Protein AF-A0A8S2ZVI0-F1 (afdb_monomer)

InterPro domains:
  IPR007053 LRAT domain [PF04970] (21-49)
  IPR007053 LRAT domain [PS51934] (25-63)
  IPR051496 H-rev107 Phospholipase/Acyltransferase [PTHR13943] (12-57)

Nearest PDB structures (foldseek):
  5swr-assembly1_B  TM=4.813E-01  e=5.157E+00  Homo sapiens
  8os5-assembly1_C  TM=6.138E-01  e=7.652E+00  Homo sapiens
  3jcs-assembly1_k  TM=3.058E-01  e=5.882E+00  Leishmania donovani

Organism: NCBI:txid392030

Solvent-accessible surface area (backbone atoms only — not comparable to full-atom values): 4038 Å² total; per-residue (Å²): 91,79,44,80,47,71,62,69,93,43,78,71,47,48,60,52,60,73,71,61,49,77,68,39,78,45,81,44,82,63,89,89,49,77,45,64,30,32,30,68,47,96,61,28,27,42,28,78,45,58,75,57,80,85,51,95,59,74,64,94,82,86,129

pLDDT: mean 81.98, std 18.64, range [32.47, 98.0]

Secondary structure (DSSP, 8-state):
-EEEEEPP--HHHHHHHHH--TT-EEEEE-SSSEEEEEEEETTEEEEE--S-SSSS-------

Sequence (63 aa):
MAEIAKIENSKENQNVLAIAQLGDMIEFMRGTYSHWAIYAGNGCVIHRWGDDDGIGRSVGFWG

Foldseek 3Di:
DKDKDAADPDPVVVVVLVPDDAQDKDWDCPPPDTFIWGDHDPRMTIGDDDCCPVPNDNDDDDD

Structure (mmCIF, N/CA/C/O backbone):
data_AF-A0A8S2ZVI0-F1
#
_entry.id   AF-A0A8S2ZVI0-F1
#
loop_
_atom_site.group_PDB
_atom_site.id
_atom_site.type_symbol
_atom_site.label_atom_id
_atom_site.label_alt_id
_atom_site.label_comp_id
_atom_site.label_asym_id
_atom_site.label_entity_id
_atom_site.label_seq_id
_atom_site.pdbx_PDB_ins_code
_atom_site.Cartn_x
_atom_site.Cartn_y
_atom_site.Cartn_z
_atom_site.occupancy
_atom_site.B_iso_or_equiv
_atom_site.auth_seq_id
_atom_site.auth_comp_id
_atom_site.auth_asym_id
_atom_site.auth_atom_id
_atom_site.pdbx_PDB_model_num
ATOM 1 N N . MET A 1 1 ? -2.646 -6.675 -15.670 1.00 79.81 1 MET A N 1
ATOM 2 C CA . MET A 1 1 ? -3.843 -7.126 -14.923 1.00 79.81 1 MET A CA 1
ATOM 3 C C . MET A 1 1 ? -3.911 -6.395 -13.588 1.00 79.81 1 MET A C 1
ATOM 5 O O . MET A 1 1 ? -2.917 -5.801 -13.199 1.00 79.81 1 MET A O 1
ATOM 9 N N . ALA A 1 2 ? -5.064 -6.345 -12.924 1.00 85.75 2 ALA A N 1
ATOM 10 C CA . ALA A 1 2 ? -5.150 -5.831 -11.556 1.00 85.75 2 ALA A CA 1
ATOM 11 C C . ALA A 1 2 ? -5.164 -7.011 -10.580 1.00 85.75 2 ALA A C 1
ATOM 13 O O . ALA A 1 2 ? -5.810 -8.018 -10.866 1.00 85.75 2 ALA A O 1
ATOM 14 N N . GLU A 1 3 ? -4.465 -6.880 -9.459 1.00 91.00 3 GLU A N 1
ATOM 15 C CA . GLU A 1 3 ? -4.370 -7.909 -8.424 1.00 91.00 3 GLU A CA 1
ATOM 16 C C . GLU A 1 3 ? -4.656 -7.308 -7.046 1.00 91.00 3 GLU A C 1
ATOM 18 O O . GLU A 1 3 ? -4.360 -6.136 -6.794 1.00 91.00 3 GLU A O 1
ATOM 23 N N . ILE A 1 4 ? -5.259 -8.119 -6.172 1.00 91.19 4 ILE A N 1
ATOM 24 C CA . ILE A 1 4 ? -5.440 -7.796 -4.759 1.00 91.19 4 ILE A CA 1
ATOM 25 C C . ILE A 1 4 ? -4.256 -8.371 -3.983 1.00 91.19 4 ILE A C 1
ATOM 27 O O . ILE A 1 4 ? -4.066 -9.584 -3.972 1.00 91.19 4 ILE A O 1
ATOM 31 N N . ALA A 1 5 ? -3.519 -7.515 -3.283 1.00 90.38 5 ALA A N 1
ATOM 32 C CA . ALA A 1 5 ? -2.377 -7.906 -2.463 1.00 90.38 5 ALA A CA 1
ATOM 33 C C . ALA A 1 5 ? -2.538 -7.425 -1.017 1.00 90.38 5 ALA A C 1
ATOM 35 O O . ALA A 1 5 ? -3.209 -6.424 -0.746 1.00 90.38 5 ALA A O 1
ATOM 36 N N . LYS A 1 6 ? -1.908 -8.138 -0.079 1.00 93.44 6 LYS A N 1
ATOM 37 C CA . LYS A 1 6 ? -1.851 -7.744 1.331 1.00 93.44 6 LYS A CA 1
ATOM 38 C C . LYS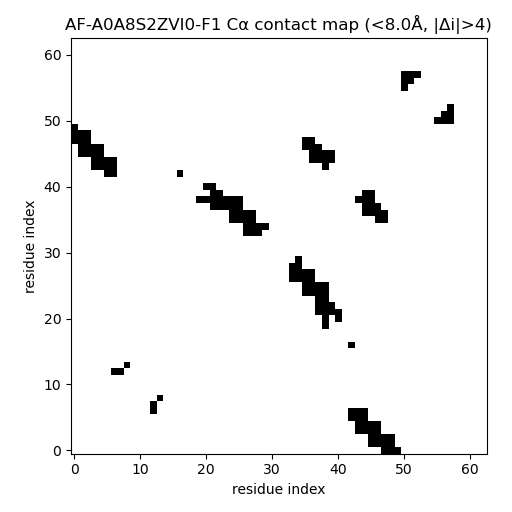 A 1 6 ? -0.577 -6.951 1.588 1.00 93.44 6 LYS A C 1
ATOM 40 O O . LYS A 1 6 ? 0.504 -7.392 1.212 1.00 93.44 6 LYS A O 1
ATOM 45 N N . ILE A 1 7 ? -0.709 -5.798 2.236 1.00 89.31 7 ILE A N 1
ATOM 46 C CA . ILE A 1 7 ? 0.446 -5.002 2.651 1.00 89.31 7 ILE A CA 1
ATOM 47 C C . ILE A 1 7 ? 1.174 -5.744 3.779 1.00 89.31 7 ILE A C 1
ATOM 49 O O . ILE A 1 7 ? 0.544 -6.254 4.710 1.00 89.31 7 ILE A O 1
ATOM 53 N N . GLU A 1 8 ? 2.503 -5.798 3.692 1.00 89.69 8 GLU A N 1
ATOM 54 C CA . GLU A 1 8 ? 3.364 -6.373 4.724 1.00 89.69 8 GLU A CA 1
ATOM 55 C C . GLU A 1 8 ? 3.156 -5.667 6.071 1.00 89.69 8 GLU A C 1
ATOM 57 O O . GLU A 1 8 ? 3.038 -4.442 6.145 1.00 89.69 8 GLU A O 1
ATOM 62 N N . ASN A 1 9 ? 3.141 -6.433 7.159 1.00 83.88 9 ASN A N 1
ATOM 63 C CA . ASN A 1 9 ? 2.898 -5.907 8.496 1.00 83.88 9 ASN A CA 1
ATOM 64 C C . ASN A 1 9 ? 4.178 -5.352 9.156 1.00 83.88 9 ASN A C 1
ATOM 66 O O . ASN A 1 9 ? 4.625 -5.865 10.183 1.00 83.88 9 ASN A O 1
ATOM 70 N N . SER A 1 10 ? 4.759 -4.307 8.562 1.00 88.50 10 SER A N 1
ATOM 71 C CA . SER A 1 10 ? 5.856 -3.527 9.149 1.00 88.50 10 SER A CA 1
ATOM 72 C C . SER A 1 10 ? 5.329 -2.359 9.992 1.00 88.50 10 SER A C 1
ATOM 74 O O . SER A 1 10 ? 4.181 -1.930 9.848 1.00 88.50 10 SER A O 1
ATOM 76 N N . LYS A 1 11 ? 6.165 -1.808 10.879 1.00 89.31 11 LYS A N 1
ATOM 77 C CA . LYS A 1 11 ? 5.783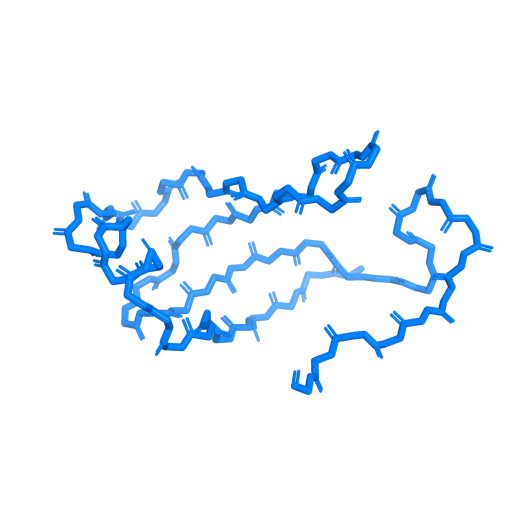 -0.672 11.737 1.00 89.31 11 LYS A CA 1
ATOM 78 C C . LYS A 1 11 ? 5.496 0.588 10.913 1.00 89.31 11 LYS A C 1
ATOM 80 O O . LYS A 1 11 ? 4.583 1.347 11.233 1.00 89.31 11 LYS A O 1
ATOM 85 N N . GLU A 1 12 ? 6.256 0.794 9.845 1.00 85.75 12 GLU A N 1
ATOM 86 C CA . GLU A 1 12 ? 6.068 1.870 8.878 1.00 85.75 12 GLU A CA 1
ATOM 87 C C . GLU A 1 12 ? 4.705 1.739 8.187 1.00 85.75 12 GLU A C 1
ATOM 89 O O . GLU A 1 12 ? 3.926 2.695 8.169 1.00 85.75 12 GLU A O 1
ATOM 94 N N . ASN A 1 13 ? 4.372 0.534 7.713 1.00 89.25 13 ASN A N 1
ATOM 95 C CA . ASN A 1 13 ? 3.101 0.269 7.045 1.0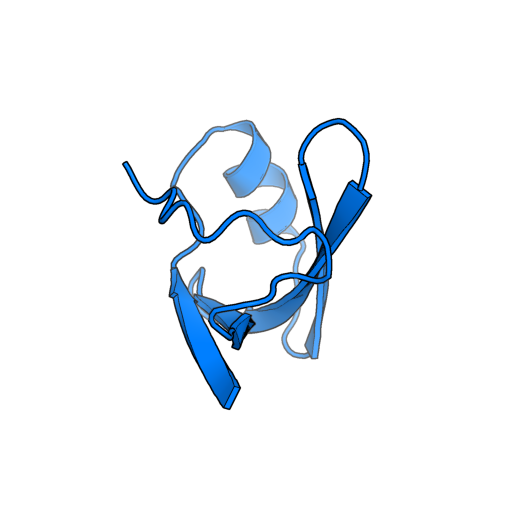0 89.25 13 ASN A CA 1
ATOM 96 C C . ASN A 1 13 ? 1.913 0.384 8.006 1.00 89.25 13 ASN A C 1
ATOM 98 O O . ASN A 1 13 ? 0.865 0.885 7.610 1.00 89.25 13 ASN A O 1
ATOM 102 N N . GLN A 1 14 ? 2.062 -0.008 9.276 1.00 91.69 14 GLN A N 1
ATOM 103 C CA . GLN A 1 14 ? 1.010 0.152 10.287 1.00 91.69 14 GLN A CA 1
ATOM 104 C C . GLN A 1 14 ? 0.587 1.613 10.464 1.00 91.69 14 GLN A C 1
ATOM 106 O O . GLN A 1 14 ? -0.604 1.878 10.600 1.00 91.69 14 GLN A O 1
ATOM 111 N N . ASN A 1 15 ? 1.528 2.561 10.419 1.00 91.94 15 ASN A N 1
ATOM 112 C CA . ASN A 1 15 ? 1.200 3.983 10.539 1.00 91.94 15 ASN A CA 1
ATOM 113 C C . ASN A 1 15 ? 0.385 4.481 9.339 1.00 91.94 15 ASN A C 1
ATOM 115 O O . ASN A 1 15 ? -0.567 5.236 9.522 1.00 91.94 15 ASN A O 1
ATOM 119 N N . VAL A 1 16 ? 0.724 4.030 8.126 1.00 91.69 16 VAL A N 1
ATOM 120 C CA . VAL A 1 16 ? -0.041 4.346 6.907 1.00 91.69 16 VAL A CA 1
ATOM 121 C C . VAL A 1 16 ? -1.430 3.707 6.971 1.00 91.69 16 VAL A C 1
ATOM 123 O O . VAL A 1 16 ? -2.437 4.377 6.759 1.00 91.69 16 VAL A O 1
ATOM 126 N N . LEU A 1 17 ? -1.506 2.425 7.336 1.00 93.12 17 LEU A N 1
ATOM 127 C CA . LEU A 1 17 ? -2.761 1.678 7.444 1.00 93.12 17 LEU A CA 1
ATOM 128 C C . LEU A 1 17 ? -3.688 2.208 8.544 1.00 93.12 17 LEU A C 1
ATOM 130 O O . LEU A 1 17 ? -4.903 2.082 8.416 1.00 93.12 17 LEU A O 1
ATOM 134 N N . ALA A 1 18 ? -3.138 2.803 9.606 1.00 94.94 18 ALA A N 1
ATOM 135 C CA . ALA A 1 18 ? -3.919 3.394 10.690 1.00 94.94 18 ALA A CA 1
ATOM 136 C C . ALA A 1 18 ? -4.732 4.620 10.245 1.00 94.94 18 ALA A C 1
ATOM 138 O O . ALA A 1 18 ? -5.730 4.945 10.888 1.00 94.94 18 ALA A O 1
ATOM 139 N N . ILE A 1 19 ? -4.314 5.292 9.168 1.00 95.50 19 ILE A N 1
ATOM 140 C CA . ILE A 1 19 ? -4.977 6.496 8.650 1.00 95.50 19 ILE A CA 1
ATOM 141 C C . ILE A 1 19 ? -5.631 6.294 7.277 1.00 95.50 19 ILE A C 1
ATOM 143 O O . ILE A 1 19 ? -6.401 7.152 6.855 1.00 95.50 19 ILE A O 1
ATOM 147 N N . ALA A 1 20 ? -5.344 5.184 6.593 1.00 96.12 20 ALA A N 1
ATOM 148 C CA . ALA A 1 20 ? -5.847 4.908 5.253 1.00 96.12 20 ALA A CA 1
ATOM 149 C C . ALA A 1 20 ? -7.360 4.629 5.231 1.00 96.12 20 ALA A C 1
ATOM 151 O O . ALA A 1 20 ? -7.895 3.857 6.035 1.00 96.12 20 ALA A O 1
ATOM 152 N N . GLN A 1 21 ? -8.036 5.202 4.240 1.00 98.00 21 GLN A N 1
ATOM 153 C CA . GLN A 1 21 ? -9.455 5.018 3.950 1.00 98.00 21 GLN A CA 1
ATOM 154 C C . GLN A 1 21 ? -9.661 4.285 2.624 1.00 98.00 21 GLN A C 1
ATOM 156 O O . GLN A 1 21 ? -8.801 4.278 1.744 1.00 98.00 21 GLN A O 1
ATOM 161 N N . LEU A 1 22 ? -10.809 3.615 2.484 1.00 98.00 22 LEU A N 1
ATOM 162 C CA . LEU A 1 22 ? -11.162 2.910 1.249 1.00 98.00 22 LEU A CA 1
ATOM 163 C C . LEU A 1 22 ? -11.060 3.854 0.046 1.00 98.00 22 LEU A C 1
ATOM 165 O O . LEU A 1 22 ? -11.696 4.905 0.029 1.00 98.00 22 LEU A O 1
ATOM 169 N N . GLY A 1 23 ? -10.301 3.443 -0.968 1.00 97.19 23 GLY A N 1
ATOM 170 C CA . GLY A 1 23 ? -10.062 4.241 -2.170 1.00 97.19 23 GLY A CA 1
ATOM 171 C C . GLY A 1 23 ? -8.826 5.141 -2.111 1.00 97.19 23 GLY A C 1
ATOM 172 O O . GLY A 1 23 ? -8.446 5.671 -3.155 1.00 97.19 23 GLY A O 1
ATOM 173 N N . ASP A 1 24 ? -8.170 5.279 -0.955 1.00 97.94 24 ASP A N 1
ATOM 174 C CA . ASP A 1 24 ? -6.934 6.055 -0.850 1.00 97.94 24 ASP A CA 1
ATOM 175 C C . ASP A 1 24 ? -5.828 5.455 -1.715 1.00 97.94 24 ASP A C 1
ATOM 177 O O . ASP A 1 24 ? -5.683 4.236 -1.846 1.00 97.94 24 ASP A O 1
ATOM 181 N N . MET A 1 25 ? -5.016 6.335 -2.289 1.00 96.88 25 MET A N 1
ATOM 182 C CA . MET A 1 25 ? -3.865 5.943 -3.082 1.00 96.88 25 MET A CA 1
ATOM 183 C C . MET A 1 25 ? -2.647 5.755 -2.174 1.00 96.88 25 MET A C 1
ATOM 185 O O . MET A 1 25 ? -2.269 6.660 -1.43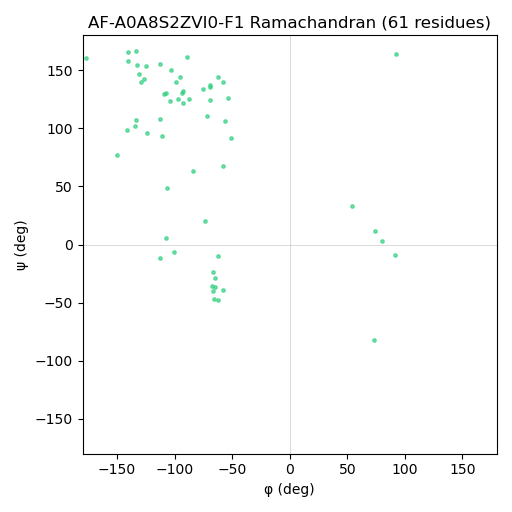3 1.00 96.88 25 MET A O 1
ATOM 189 N N . ILE A 1 26 ? -2.027 4.580 -2.251 1.00 94.62 26 ILE A N 1
ATOM 190 C CA . ILE A 1 26 ? -0.845 4.209 -1.471 1.00 94.62 26 ILE A CA 1
AT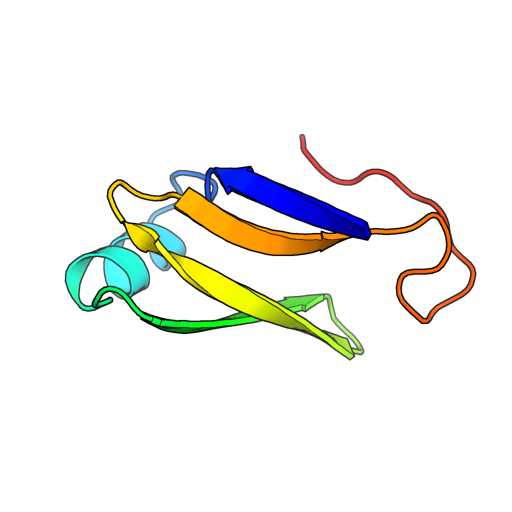OM 191 C C . ILE A 1 26 ? 0.366 4.139 -2.400 1.00 94.62 26 ILE A C 1
ATOM 193 O O . ILE A 1 26 ? 0.329 3.470 -3.438 1.00 94.62 26 ILE A O 1
ATOM 197 N N . GLU A 1 27 ? 1.439 4.820 -2.002 1.00 92.81 27 GLU A N 1
ATOM 198 C CA . GLU A 1 27 ? 2.734 4.790 -2.676 1.00 92.81 27 GLU A CA 1
ATOM 199 C C . GLU A 1 27 ? 3.647 3.724 -2.066 1.00 92.81 27 GLU A C 1
ATOM 201 O O . GLU A 1 27 ? 3.849 3.671 -0.853 1.00 92.81 27 GLU A O 1
ATOM 206 N N . PHE A 1 28 ? 4.257 2.915 -2.926 1.00 89.31 28 PHE A N 1
ATOM 207 C CA . PHE A 1 28 ? 5.325 1.988 -2.579 1.00 89.31 28 PHE A CA 1
ATOM 208 C C . PHE A 1 28 ? 6.613 2.456 -3.252 1.00 89.31 28 PHE A C 1
ATOM 210 O O . PHE A 1 28 ? 6.783 2.327 -4.468 1.00 89.31 28 PHE A O 1
ATOM 217 N N . MET A 1 29 ? 7.536 2.982 -2.452 1.00 86.50 29 MET A N 1
ATOM 218 C CA . MET A 1 29 ? 8.852 3.411 -2.923 1.00 86.50 29 MET A CA 1
ATOM 219 C C . MET A 1 29 ? 9.712 2.190 -3.270 1.00 86.50 29 MET A C 1
ATOM 221 O O . MET A 1 29 ? 10.152 1.463 -2.380 1.00 86.50 29 MET A O 1
ATOM 225 N N . ARG A 1 30 ? 9.994 1.969 -4.560 1.00 85.25 30 ARG A N 1
ATOM 226 C CA . ARG A 1 30 ? 10.851 0.872 -5.052 1.00 85.25 30 ARG A CA 1
ATOM 227 C C . ARG A 1 30 ? 12.212 1.389 -5.519 1.00 85.25 30 ARG A C 1
ATOM 229 O O . ARG A 1 30 ? 12.695 1.081 -6.608 1.00 85.25 30 ARG A O 1
ATOM 236 N N . GLY A 1 31 ? 12.837 2.208 -4.675 1.00 83.50 31 GLY A N 1
ATOM 237 C CA . GLY A 1 31 ? 14.136 2.824 -4.939 1.00 83.50 31 GLY A CA 1
ATOM 238 C C . GLY A 1 31 ? 14.054 3.940 -5.981 1.00 83.50 31 GLY A C 1
ATOM 239 O O . GLY A 1 31 ? 14.007 5.109 -5.617 1.00 83.50 31 GLY A O 1
ATOM 240 N N . THR A 1 32 ? 14.059 3.588 -7.270 1.00 84.75 32 THR A N 1
ATOM 241 C CA . THR A 1 32 ? 14.126 4.552 -8.388 1.00 84.75 32 THR A CA 1
ATOM 242 C C . THR A 1 32 ? 12.783 4.834 -9.058 1.00 84.75 32 THR A C 1
ATOM 244 O O . THR A 1 32 ? 12.714 5.705 -9.923 1.00 84.75 32 THR A O 1
ATOM 247 N N . TYR A 1 33 ? 11.72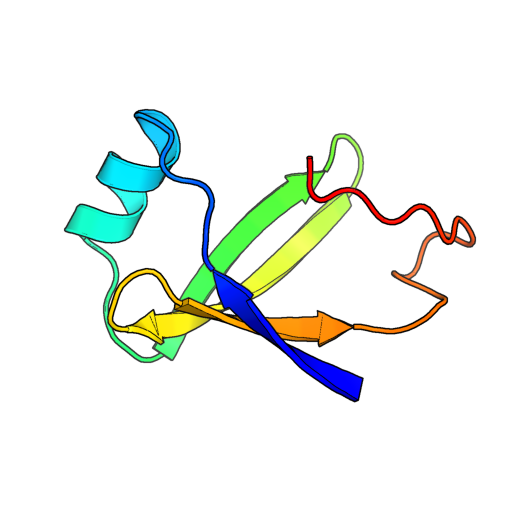5 4.115 -8.681 1.00 83.00 33 TYR A N 1
ATOM 248 C CA . TYR A 1 33 ? 10.367 4.361 -9.154 1.00 83.00 33 TYR A CA 1
ATOM 249 C C . TYR A 1 33 ? 9.346 4.187 -8.033 1.00 83.00 33 TYR A C 1
ATOM 251 O O . TYR A 1 33 ? 9.584 3.477 -7.051 1.00 83.00 33 TYR A O 1
ATOM 259 N N . SER A 1 34 ? 8.193 4.819 -8.223 1.00 88.38 34 SER A N 1
ATOM 260 C CA . SER A 1 34 ? 7.034 4.660 -7.355 1.00 88.38 34 SER A CA 1
ATOM 261 C C . SER A 1 34 ? 6.083 3.644 -7.961 1.00 88.38 34 SER A C 1
ATOM 263 O O . SER A 1 34 ? 5.634 3.791 -9.103 1.00 88.38 34 SER A O 1
ATOM 265 N N . HIS A 1 35 ? 5.756 2.621 -7.183 1.00 89.81 35 HIS A N 1
ATOM 266 C CA . HIS A 1 35 ? 4.642 1.736 -7.481 1.00 89.81 35 HIS A CA 1
ATOM 267 C C . HIS A 1 35 ? 3.410 2.211 -6.716 1.00 89.81 35 HIS A C 1
ATOM 269 O O . HIS A 1 35 ? 3.522 2.692 -5.593 1.00 89.81 35 HIS A O 1
ATOM 275 N N . TRP A 1 36 ? 2.231 2.090 -7.317 1.00 93.56 36 TRP A N 1
ATOM 276 C CA . TRP A 1 36 ? 1.004 2.668 -6.771 1.00 93.56 36 TRP A CA 1
ATOM 277 C C . TRP A 1 36 ? -0.094 1.621 -6.654 1.00 93.56 36 TRP A C 1
ATOM 279 O O . TRP A 1 36 ? -0.256 0.765 -7.532 1.00 93.56 36 TRP A O 1
ATOM 289 N N . ALA A 1 37 ? -0.874 1.726 -5.584 1.00 95.00 37 ALA A N 1
ATOM 290 C CA . ALA A 1 37 ? -2.052 0.905 -5.361 1.00 95.00 37 ALA A CA 1
ATOM 291 C C . ALA A 1 37 ? -3.195 1.722 -4.757 1.00 95.00 37 ALA A C 1
ATOM 293 O O . ALA A 1 37 ? -2.988 2.817 -4.241 1.00 95.00 37 ALA A O 1
ATOM 294 N N . ILE A 1 38 ? -4.395 1.155 -4.795 1.00 97.31 38 ILE A N 1
ATOM 295 C CA . ILE A 1 38 ? -5.589 1.705 -4.156 1.00 97.31 38 ILE A CA 1
ATOM 296 C C . ILE A 1 38 ? -5.931 0.856 -2.933 1.00 97.31 38 ILE A C 1
ATOM 298 O O . ILE A 1 38 ? -6.009 -0.369 -3.041 1.00 97.31 38 ILE A O 1
ATOM 302 N N . TYR A 1 39 ? -6.150 1.482 -1.779 1.00 97.38 39 TYR A N 1
ATOM 303 C CA . TYR A 1 39 ? -6.520 0.784 -0.553 1.00 97.38 39 TYR A CA 1
ATOM 304 C C . TYR A 1 39 ? -7.934 0.212 -0.639 1.00 97.38 39 TYR A C 1
ATOM 306 O O . TYR A 1 39 ? -8.907 0.925 -0.884 1.00 97.38 39 TYR A O 1
ATOM 314 N N . ALA A 1 40 ? -8.041 -1.095 -0.413 1.00 97.12 40 ALA A N 1
ATOM 315 C CA . ALA A 1 40 ? -9.283 -1.859 -0.498 1.00 97.12 40 ALA A CA 1
ATOM 316 C C . ALA A 1 40 ? -9.817 -2.281 0.883 1.00 97.12 40 ALA A C 1
ATOM 318 O O . ALA A 1 40 ? -10.812 -3.000 0.962 1.00 97.12 40 ALA A O 1
ATOM 319 N N . GLY A 1 41 ? -9.180 -1.824 1.969 1.00 96.00 41 GLY A N 1
ATOM 320 C CA . GLY A 1 41 ? -9.571 -2.140 3.342 1.00 96.00 41 GLY A CA 1
ATOM 321 C C . GLY A 1 41 ? -8.843 -3.357 3.904 1.00 96.00 41 GLY A C 1
ATOM 322 O O . GLY A 1 41 ? -8.246 -4.145 3.176 1.00 96.00 41 GLY A O 1
ATOM 323 N N . ASN A 1 42 ? -8.884 -3.514 5.228 1.00 94.94 42 ASN A N 1
ATOM 324 C CA . ASN A 1 42 ? -8.344 -4.673 5.951 1.00 94.94 42 ASN A CA 1
ATOM 325 C C . ASN A 1 42 ? -6.862 -4.990 5.643 1.00 94.94 42 ASN A C 1
ATOM 327 O O . ASN A 1 42 ? -6.449 -6.156 5.656 1.00 94.94 42 ASN A O 1
ATOM 331 N N . GLY A 1 43 ? -6.054 -3.958 5.375 1.00 93.81 43 GLY A N 1
ATOM 332 C CA . GLY A 1 43 ? -4.647 -4.119 4.990 1.00 93.81 43 GLY A CA 1
ATOM 333 C C . GLY A 1 43 ? -4.436 -4.620 3.556 1.00 93.81 43 GLY A C 1
ATOM 334 O O . GLY A 1 43 ? -3.323 -5.017 3.218 1.00 93.81 43 GLY A O 1
ATOM 335 N N . CYS A 1 44 ? -5.477 -4.633 2.723 1.00 95.62 44 CYS A N 1
ATOM 336 C CA . CYS A 1 44 ? -5.421 -5.063 1.329 1.00 95.62 44 CYS A CA 1
ATOM 337 C C . CYS A 1 44 ? -5.424 -3.868 0.370 1.00 95.62 44 CYS A C 1
ATOM 339 O O . CYS A 1 44 ? -6.032 -2.830 0.641 1.00 95.62 44 CYS A O 1
ATOM 341 N N . VAL A 1 45 ? -4.790 -4.041 -0.788 1.00 96.00 45 VAL A N 1
ATOM 342 C CA . VAL A 1 45 ? -4.754 -3.059 -1.876 1.00 96.00 45 VAL A CA 1
ATOM 343 C C . VAL A 1 45 ? -5.051 -3.707 -3.219 1.00 96.00 45 VAL A C 1
ATOM 345 O O . VAL A 1 45 ? -4.784 -4.890 -3.406 1.00 96.00 45 VAL A O 1
ATOM 348 N N . ILE A 1 46 ? -5.552 -2.918 -4.165 1.00 95.50 46 ILE A N 1
ATOM 349 C CA . ILE A 1 46 ? -5.633 -3.273 -5.582 1.00 95.50 46 ILE A CA 1
ATOM 350 C C . ILE A 1 46 ? -4.525 -2.522 -6.312 1.00 95.50 46 ILE A C 1
ATOM 352 O O . ILE A 1 46 ? -4.476 -1.291 -6.266 1.00 95.50 46 ILE A O 1
ATOM 356 N N . HIS A 1 47 ? -3.653 -3.235 -7.015 1.00 91.75 47 HIS A N 1
ATOM 357 C CA . HIS A 1 47 ? -2.611 -2.617 -7.834 1.00 91.75 47 HIS A CA 1
ATOM 358 C C . HIS A 1 47 ? -2.536 -3.241 -9.217 1.00 91.75 47 HIS A C 1
ATOM 360 O O . HIS A 1 47 ? -3.096 -4.305 -9.483 1.00 91.75 47 HIS A O 1
ATOM 366 N N . ARG A 1 48 ? -1.824 -2.563 -10.118 1.00 89.88 48 ARG A N 1
ATOM 367 C CA . ARG A 1 48 ? -1.478 -3.147 -11.411 1.00 89.88 48 ARG A CA 1
ATOM 368 C C . ARG A 1 48 ? -0.359 -4.168 -11.220 1.00 89.88 48 ARG A C 1
ATOM 370 O O . ARG A 1 48 ? 0.632 -3.891 -10.547 1.00 89.88 48 ARG A O 1
ATOM 377 N N . TRP A 1 49 ? -0.545 -5.321 -11.838 1.00 73.44 49 TRP A N 1
ATOM 378 C CA . TRP A 1 49 ? 0.395 -6.426 -11.916 1.00 73.44 49 TRP A CA 1
ATOM 379 C C . TRP A 1 49 ? 0.566 -6.860 -13.372 1.00 73.44 49 TRP A C 1
ATOM 381 O O . TRP A 1 49 ? -0.398 -6.908 -14.146 1.00 73.44 49 TRP A O 1
ATOM 391 N N . GLY A 1 50 ? 1.788 -7.179 -13.760 1.00 69.88 50 GLY A N 1
ATOM 392 C CA . GLY A 1 50 ? 2.141 -7.707 -15.070 1.00 69.88 50 GLY A CA 1
ATOM 393 C C . GLY A 1 50 ? 3.631 -8.010 -15.103 1.00 69.88 50 GLY A C 1
ATOM 394 O O . GLY A 1 50 ? 4.369 -7.466 -14.288 1.00 69.88 50 GLY A O 1
ATOM 395 N N . ASP A 1 51 ? 4.059 -8.850 -16.046 1.00 60.66 51 ASP A N 1
ATOM 396 C CA . ASP A 1 51 ? 5.475 -9.227 -16.222 1.00 60.66 51 ASP A CA 1
ATOM 397 C C . ASP A 1 51 ? 6.390 -8.037 -16.570 1.00 60.66 51 ASP A C 1
ATOM 399 O O . ASP A 1 51 ? 7.612 -8.161 -16.567 1.00 60.66 51 ASP A O 1
ATOM 403 N 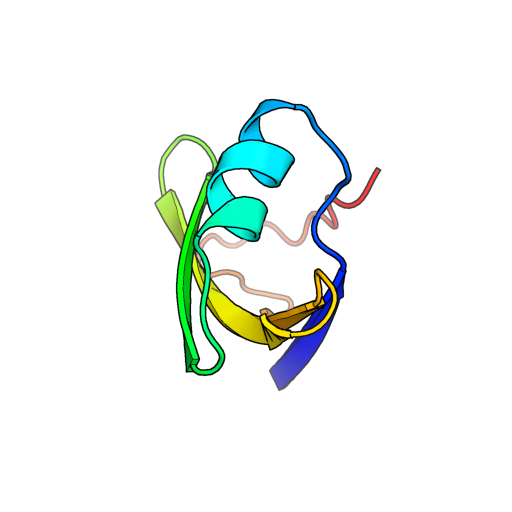N . ASP A 1 52 ? 5.788 -6.886 -16.861 1.00 57.44 52 ASP A N 1
ATOM 404 C CA . ASP A 1 52 ? 6.445 -5.607 -17.054 1.00 57.44 52 ASP A CA 1
ATOM 405 C C . ASP A 1 52 ? 5.833 -4.583 -16.088 1.00 57.44 52 ASP A C 1
ATOM 407 O O . ASP A 1 52 ? 4.797 -3.965 -16.350 1.00 57.44 52 ASP A O 1
ATOM 411 N N . ASP A 1 53 ? 6.479 -4.401 -14.941 1.00 59.44 53 ASP A N 1
ATOM 412 C CA . ASP A 1 53 ? 6.237 -3.334 -13.970 1.00 59.44 53 ASP A CA 1
ATOM 413 C C . ASP A 1 53 ? 6.760 -1.960 -14.459 1.00 59.44 53 ASP A C 1
ATOM 415 O O . ASP A 1 53 ? 6.935 -1.024 -13.679 1.00 59.44 53 ASP A O 1
ATOM 419 N N . GLY A 1 54 ? 6.964 -1.808 -15.778 1.00 52.12 54 GLY A N 1
ATOM 420 C CA . GLY A 1 54 ? 7.464 -0.597 -16.440 1.00 52.12 54 GLY A CA 1
ATOM 421 C C . GLY A 1 54 ? 8.984 -0.439 -16.357 1.00 52.12 54 GLY A C 1
ATOM 422 O O . GLY A 1 54 ? 9.547 0.548 -16.831 1.00 52.12 54 GLY A O 1
ATOM 423 N N . ILE A 1 55 ? 9.653 -1.420 -15.763 1.00 50.78 55 ILE A N 1
ATOM 424 C CA . ILE A 1 55 ? 11.094 -1.609 -15.741 1.00 50.78 55 ILE A CA 1
ATOM 425 C C . ILE A 1 55 ? 11.237 -3.082 -16.069 1.00 50.78 55 ILE A C 1
ATOM 427 O O . ILE A 1 55 ? 10.881 -3.876 -15.217 1.00 50.78 55 ILE A O 1
ATOM 431 N N . GLY A 1 56 ? 11.692 -3.448 -17.273 1.00 44.09 56 GLY A N 1
ATOM 432 C CA . GLY A 1 56 ? 11.746 -4.833 -17.781 1.00 44.09 56 GLY A CA 1
ATOM 433 C C . GLY A 1 56 ? 12.561 -5.814 -16.921 1.00 44.09 56 GLY A C 1
ATOM 434 O O . GLY A 1 56 ? 13.633 -6.277 -17.312 1.00 44.09 56 GLY A O 1
ATOM 435 N N . ARG A 1 57 ? 12.065 -6.098 -15.723 1.00 47.00 57 ARG A N 1
ATOM 436 C CA . ARG A 1 57 ? 12.634 -6.888 -14.645 1.00 47.00 57 ARG A CA 1
ATOM 437 C C . ARG A 1 57 ? 11.465 -7.508 -13.900 1.00 47.00 57 ARG A C 1
ATOM 439 O O . ARG A 1 57 ? 11.147 -7.128 -12.782 1.00 47.00 57 ARG A O 1
ATOM 446 N N . SER A 1 58 ? 10.912 -8.542 -14.516 1.00 45.19 58 SER A N 1
ATOM 447 C CA . SER A 1 58 ? 10.174 -9.591 -13.831 1.00 45.19 58 SER A CA 1
ATOM 448 C C . SER A 1 58 ? 11.023 -10.128 -12.671 1.00 45.19 58 SER A C 1
ATOM 450 O O . SER A 1 58 ? 11.856 -11.021 -12.848 1.00 45.19 58 SER A O 1
ATOM 452 N N . VAL A 1 59 ? 10.856 -9.552 -11.485 1.00 43.59 59 VAL A N 1
ATOM 453 C CA . VAL A 1 59 ? 11.358 -10.113 -10.236 1.00 43.59 59 VAL A CA 1
ATOM 454 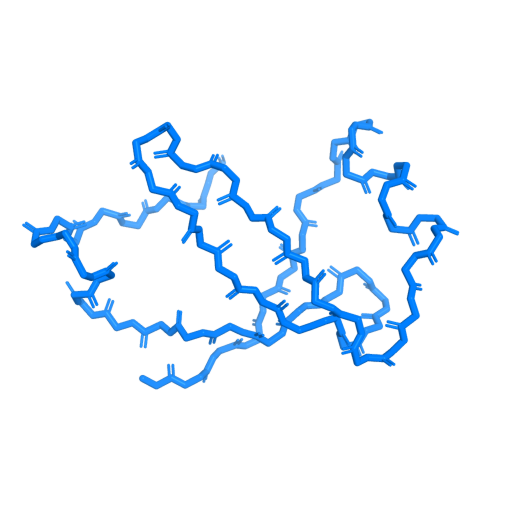C C . VAL A 1 59 ? 10.226 -10.003 -9.234 1.00 43.59 59 VAL A C 1
ATOM 456 O O . VAL A 1 59 ? 9.928 -8.934 -8.704 1.00 43.59 59 VAL A O 1
ATOM 459 N N . GLY A 1 60 ? 9.561 -11.137 -9.017 1.00 43.03 60 GLY A N 1
ATOM 460 C CA . GLY A 1 60 ? 8.630 -11.301 -7.916 1.00 43.03 60 GLY A CA 1
ATOM 461 C C . GLY A 1 60 ? 9.354 -10.985 -6.614 1.00 43.03 60 GLY A C 1
ATOM 462 O O . GLY A 1 60 ? 10.189 -11.759 -6.160 1.00 43.03 60 GLY A O 1
ATOM 463 N N . PHE A 1 61 ? 9.039 -9.832 -6.037 1.00 41.19 61 PHE A N 1
ATOM 464 C CA . PHE A 1 61 ? 9.399 -9.489 -4.673 1.00 41.19 61 PHE A CA 1
ATOM 465 C C . PHE A 1 61 ? 8.120 -9.449 -3.852 1.00 41.19 61 PHE A C 1
ATOM 467 O O . PHE A 1 61 ? 7.431 -8.433 -3.807 1.00 41.19 61 PHE A O 1
ATOM 474 N N . TRP A 1 62 ? 7.833 -10.595 -3.242 1.00 42.56 62 TRP A N 1
ATOM 475 C CA . TRP A 1 62 ? 7.074 -10.719 -2.006 1.00 42.56 62 TRP A CA 1
ATOM 476 C C . TRP A 1 62 ? 7.750 -11.835 -1.207 1.00 42.56 62 TRP A C 1
ATOM 478 O O . TRP A 1 62 ? 7.580 -13.018 -1.505 1.00 42.56 62 TRP A O 1
ATOM 488 N N . GLY A 1 63 ? 8.59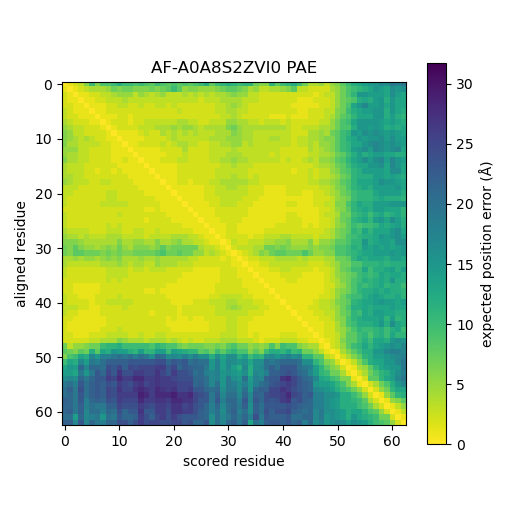4 -11.430 -0.266 1.00 32.47 63 GLY A N 1
ATOM 489 C CA . GLY A 1 63 ? 9.264 -12.258 0.728 1.00 32.47 63 GLY A CA 1
ATOM 490 C C . GLY A 1 63 ? 9.523 -11.392 1.941 1.00 32.47 63 GLY A C 1
ATOM 491 O O . GLY A 1 63 ? 10.044 -10.278 1.714 1.00 32.47 63 GLY A O 1
#

Radius of gyration: 11.88 Å; Cα contacts (8 Å, |Δi|>4): 80; chains: 1; bounding box: 25×19×30 Å

Mean predicted aligned error: 7.4 Å